Protein AF-A0A395YFI2-F1 (afdb_monomer)

Structure (mmCIF, N/CA/C/O backbone):
data_AF-A0A395YFI2-F1
#
_entry.id   AF-A0A395YFI2-F1
#
loop_
_atom_site.group_PDB
_atom_site.id
_atom_site.type_symbol
_atom_site.label_atom_id
_atom_site.label_alt_id
_atom_site.label_comp_id
_atom_site.label_asym_id
_atom_site.label_entity_id
_atom_site.label_seq_id
_atom_site.pdbx_PDB_ins_code
_atom_site.Cartn_x
_atom_site.Cartn_y
_atom_site.Cartn_z
_atom_site.occupancy
_atom_site.B_iso_or_equiv
_atom_site.auth_seq_id
_atom_site.auth_comp_id
_atom_site.auth_asym_id
_atom_site.auth_atom_id
_atom_site.pdbx_PDB_model_num
ATOM 1 N N . MET A 1 1 ? 13.318 -20.125 8.656 1.00 38.94 1 MET A N 1
ATOM 2 C CA . MET A 1 1 ? 12.182 -19.431 9.306 1.00 38.94 1 MET A CA 1
ATOM 3 C C . MET A 1 1 ? 11.636 -18.405 8.325 1.00 38.94 1 MET A C 1
ATOM 5 O O . MET A 1 1 ? 12.039 -17.252 8.376 1.00 38.94 1 MET A O 1
ATOM 9 N N . GLU A 1 2 ? 10.782 -18.814 7.390 1.00 42.94 2 GLU A N 1
ATOM 10 C CA . GLU A 1 2 ? 10.210 -17.874 6.424 1.00 42.94 2 GLU A CA 1
ATOM 11 C C . GLU A 1 2 ? 8.887 -17.363 6.988 1.00 42.94 2 GLU A C 1
ATOM 13 O O . GLU A 1 2 ? 7.920 -18.108 7.155 1.00 42.94 2 GLU A O 1
ATOM 18 N N . LYS A 1 3 ? 8.881 -16.100 7.421 1.00 41.91 3 LYS A N 1
ATOM 19 C CA . LYS A 1 3 ? 7.669 -15.455 7.916 1.00 41.91 3 LYS A CA 1
ATOM 20 C C . LYS A 1 3 ? 6.716 -15.325 6.736 1.00 41.91 3 LYS A C 1
ATOM 22 O O . LYS A 1 3 ? 6.929 -14.466 5.890 1.00 41.91 3 LYS A O 1
ATOM 27 N N . ALA A 1 4 ? 5.682 -16.164 6.704 1.00 44.62 4 ALA A N 1
ATOM 28 C CA . ALA A 1 4 ? 4.554 -16.021 5.795 1.00 44.62 4 ALA A CA 1
ATOM 29 C C . ALA A 1 4 ? 3.990 -14.601 5.943 1.00 44.62 4 ALA A C 1
ATOM 31 O O . ALA A 1 4 ? 3.318 -14.260 6.923 1.00 44.62 4 ALA A O 1
ATOM 32 N N . ASP A 1 5 ? 4.359 -13.740 5.004 1.00 56.03 5 ASP A N 1
ATOM 33 C CA . ASP A 1 5 ? 3.971 -12.346 4.976 1.00 56.03 5 ASP A CA 1
ATOM 34 C C . ASP A 1 5 ? 2.468 -12.314 4.665 1.00 56.03 5 ASP A C 1
ATOM 36 O O . ASP A 1 5 ? 2.047 -12.480 3.526 1.00 56.03 5 ASP A O 1
ATOM 40 N N . LYS A 1 6 ? 1.633 -12.172 5.708 1.00 63.53 6 LYS A N 1
ATOM 41 C CA . LYS A 1 6 ? 0.157 -12.086 5.631 1.00 63.53 6 LYS A CA 1
ATOM 42 C C . LYS A 1 6 ? -0.321 -10.791 4.953 1.00 63.53 6 LYS A C 1
ATOM 44 O O . LYS A 1 6 ? -1.252 -10.136 5.426 1.00 63.53 6 LYS A O 1
ATOM 49 N N . ARG A 1 7 ? 0.365 -10.336 3.910 1.00 73.88 7 ARG A N 1
ATOM 50 C CA . ARG A 1 7 ? -0.015 -9.163 3.134 1.00 73.88 7 ARG A CA 1
ATOM 51 C C . ARG A 1 7 ? -0.991 -9.602 2.058 1.00 73.88 7 ARG A C 1
ATOM 53 O O . ARG A 1 7 ? -0.721 -10.518 1.290 1.00 73.88 7 ARG A O 1
ATOM 60 N N . LYS A 1 8 ? -2.148 -8.946 2.037 1.00 83.88 8 LYS A N 1
ATOM 61 C CA . LYS A 1 8 ? -3.114 -9.103 0.956 1.00 83.88 8 LYS A CA 1
ATOM 62 C C . LYS A 1 8 ? -2.625 -8.273 -0.225 1.00 83.88 8 LYS A C 1
ATOM 64 O O . LYS A 1 8 ? -2.203 -7.130 -0.046 1.00 83.88 8 LYS A O 1
ATOM 69 N N . TYR A 1 9 ? -2.675 -8.857 -1.408 1.00 86.69 9 TYR A N 1
ATOM 70 C CA . TYR A 1 9 ? -2.385 -8.170 -2.655 1.00 86.69 9 TYR A CA 1
ATOM 71 C C . TYR A 1 9 ? -3.657 -8.109 -3.498 1.00 86.69 9 TYR A C 1
ATOM 73 O O . TYR A 1 9 ? -4.571 -8.901 -3.273 1.00 86.69 9 TYR A O 1
ATOM 81 N N . ALA A 1 10 ? -3.730 -7.149 -4.413 1.00 87.44 10 ALA A N 1
ATOM 82 C CA . ALA A 1 10 ? -4.822 -7.048 -5.368 1.00 87.44 10 ALA A CA 1
ATOM 83 C C . ALA A 1 10 ? -4.815 -8.256 -6.324 1.00 87.44 10 ALA A C 1
ATOM 85 O O . ALA A 1 10 ? -3.764 -8.861 -6.552 1.00 87.44 10 ALA A O 1
ATOM 86 N N . GLU A 1 11 ? -5.985 -8.625 -6.845 1.00 86.38 11 GLU A N 1
ATOM 87 C CA . GLU A 1 11 ? -6.171 -9.825 -7.679 1.00 86.38 11 GLU A CA 1
ATOM 88 C C . GLU A 1 11 ? -5.452 -9.722 -9.029 1.00 86.38 11 GLU A C 1
ATOM 90 O O . GLU A 1 11 ? -5.034 -10.725 -9.595 1.00 86.38 11 GLU A O 1
ATOM 95 N N . ASP A 1 12 ? -5.239 -8.500 -9.509 1.00 88.50 12 ASP A N 1
ATOM 96 C CA . ASP A 1 12 ? -4.505 -8.177 -10.730 1.00 88.50 12 ASP A CA 1
ATOM 97 C C . ASP A 1 12 ? -2.977 -8.214 -10.555 1.00 88.50 12 ASP A C 1
ATOM 99 O O . ASP A 1 12 ? -2.233 -7.951 -11.504 1.00 88.50 12 ASP A O 1
ATOM 103 N N . LYS A 1 13 ? -2.474 -8.547 -9.356 1.00 87.00 13 LYS A N 1
ATOM 104 C CA . LYS A 1 13 ? -1.034 -8.677 -9.132 1.00 87.00 13 LYS A CA 1
ATOM 105 C C . LYS A 1 13 ? -0.475 -9.841 -9.969 1.00 87.00 13 LYS A C 1
ATOM 107 O O . LYS A 1 13 ? -0.881 -10.984 -9.758 1.00 87.00 13 LYS A O 1
ATOM 112 N N . PRO A 1 14 ? 0.543 -9.601 -10.815 1.00 89.31 14 PRO A N 1
ATOM 113 C CA . PRO A 1 14 ? 1.194 -10.677 -11.547 1.00 89.31 14 PRO A CA 1
ATOM 114 C C . PRO A 1 14 ? 1.933 -11.631 -10.602 1.00 89.31 14 PRO A C 1
ATOM 116 O O . PRO A 1 14 ? 2.456 -11.229 -9.556 1.00 89.31 14 PRO A O 1
ATOM 119 N N . LEU A 1 15 ? 1.995 -12.905 -10.998 1.00 85.62 15 LEU A N 1
ATOM 120 C CA . LEU A 1 15 ? 2.667 -13.961 -10.233 1.00 85.62 15 LEU A CA 1
ATOM 121 C C . LEU A 1 15 ? 4.169 -13.693 -10.094 1.00 85.62 15 LEU A C 1
ATOM 123 O O . LEU A 1 15 ? 4.747 -13.926 -9.033 1.00 85.62 15 LEU A O 1
ATOM 127 N N . VAL A 1 16 ? 4.783 -13.162 -11.153 1.00 88.31 16 VAL A N 1
ATOM 128 C CA . VAL A 1 16 ? 6.215 -12.872 -11.218 1.00 88.31 16 VAL A CA 1
ATOM 129 C C . VAL A 1 16 ? 6.427 -11.359 -11.206 1.00 88.31 16 VAL A C 1
ATOM 131 O O . VAL A 1 16 ? 5.775 -10.612 -11.934 1.00 88.31 16 VAL A O 1
ATOM 134 N N . CYS A 1 17 ? 7.363 -10.884 -10.379 1.00 86.44 17 CYS A N 1
ATOM 135 C CA . CYS A 1 17 ? 7.691 -9.457 -10.299 1.00 86.44 17 CYS A CA 1
ATOM 136 C C . CYS A 1 17 ? 8.272 -8.900 -11.605 1.00 86.44 17 CYS A C 1
ATOM 138 O O . CYS A 1 17 ? 8.181 -7.700 -11.812 1.00 86.44 17 CYS A O 1
ATOM 140 N N . GLU A 1 18 ? 8.858 -9.730 -12.466 1.00 87.31 18 GLU A N 1
ATOM 141 C CA . GLU A 1 18 ? 9.418 -9.311 -13.758 1.00 87.31 18 GLU A CA 1
ATOM 142 C C . GLU A 1 18 ? 8.350 -8.925 -14.784 1.00 87.31 18 GLU A C 1
ATOM 144 O O . GLU A 1 18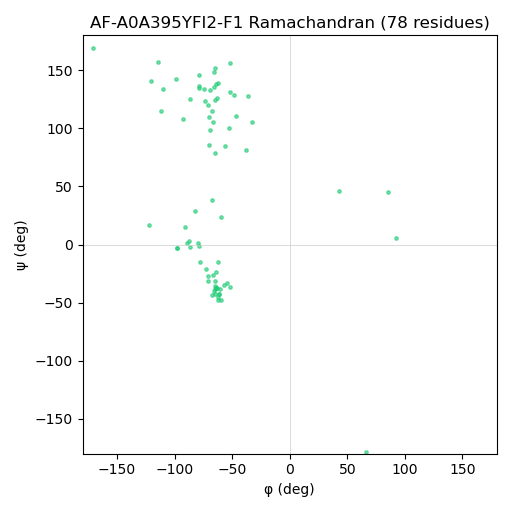 ? 8.605 -8.066 -15.629 1.00 87.31 18 GLU A O 1
ATOM 149 N N . ASP A 1 19 ? 7.155 -9.506 -14.653 1.00 87.88 19 ASP A N 1
ATOM 150 C CA . ASP A 1 19 ? 5.981 -9.217 -15.485 1.00 87.88 19 ASP A CA 1
ATOM 151 C C . ASP A 1 19 ? 5.132 -8.074 -14.898 1.00 87.88 19 ASP A C 1
ATOM 153 O O . ASP A 1 19 ? 4.093 -7.691 -15.435 1.00 87.88 19 ASP A O 1
ATOM 157 N N . CYS A 1 20 ? 5.564 -7.501 -13.771 1.00 90.50 20 CYS A N 1
ATOM 158 C CA . CYS A 1 20 ? 4.929 -6.343 -13.159 1.00 90.50 20 CYS A CA 1
ATOM 159 C C . CYS A 1 20 ? 5.134 -5.091 -14.009 1.00 90.50 20 CYS A C 1
ATOM 161 O O . CYS A 1 20 ? 6.260 -4.726 -14.337 1.00 90.50 20 CYS A O 1
ATOM 163 N N . TYR A 1 21 ? 4.056 -4.341 -14.243 1.00 90.06 21 TYR A N 1
ATOM 164 C CA . TYR A 1 21 ? 4.109 -3.054 -14.944 1.00 90.06 21 TYR A CA 1
ATOM 165 C C . TYR A 1 21 ? 5.109 -2.059 -14.322 1.00 90.06 21 TYR A C 1
ATOM 167 O O . TYR A 1 21 ? 5.745 -1.268 -15.014 1.00 90.06 21 TYR A O 1
ATOM 175 N N . PHE A 1 22 ? 5.284 -2.108 -12.998 1.00 92.06 22 PHE A N 1
ATOM 176 C CA . PHE A 1 22 ? 6.207 -1.234 -12.271 1.00 92.06 22 PHE A CA 1
ATOM 177 C C . PHE A 1 22 ? 7.635 -1.786 -12.179 1.00 92.06 22 PHE A C 1
ATOM 179 O O . PHE A 1 22 ? 8.477 -1.162 -11.525 1.00 92.06 22 PHE A O 1
ATOM 186 N N . TRP A 1 23 ? 7.927 -2.934 -12.789 1.00 91.88 23 TRP A N 1
ATOM 187 C CA . TRP A 1 23 ? 9.271 -3.492 -12.858 1.00 91.88 23 TRP A CA 1
ATOM 188 C C . TRP A 1 23 ? 10.137 -2.723 -13.852 1.00 91.88 23 TRP A C 1
ATOM 190 O O . TRP A 1 23 ? 9.736 -2.440 -14.977 1.00 91.88 23 TRP A O 1
ATOM 200 N N . SER A 1 24 ? 11.362 -2.390 -13.451 1.00 91.88 24 SER A N 1
ATOM 201 C CA . SER A 1 24 ? 12.350 -1.789 -14.339 1.00 91.88 24 SER A CA 1
ATOM 202 C C . SER A 1 24 ? 13.487 -2.761 -14.590 1.00 91.88 24 SER A C 1
ATOM 204 O O . SER A 1 24 ? 14.292 -3.022 -13.698 1.00 91.88 24 SER A O 1
ATOM 206 N N . ARG A 1 25 ? 13.620 -3.202 -15.846 1.00 89.94 25 ARG A N 1
ATOM 207 C CA . ARG A 1 25 ? 14.763 -4.002 -16.316 1.00 89.94 25 ARG A CA 1
ATOM 208 C C . ARG A 1 25 ? 16.102 -3.290 -16.084 1.00 89.94 25 ARG A C 1
ATOM 210 O O . ARG A 1 25 ? 17.071 -3.936 -15.717 1.00 89.94 25 ARG A O 1
ATOM 217 N N . ARG A 1 26 ? 16.147 -1.952 -16.206 1.00 89.50 26 ARG A N 1
ATOM 218 C CA . ARG A 1 26 ? 17.368 -1.155 -15.957 1.00 89.50 26 ARG A CA 1
ATOM 219 C C . ARG A 1 26 ? 17.832 -1.197 -14.501 1.00 89.50 26 ARG A C 1
ATOM 221 O O . ARG A 1 26 ? 19.026 -1.146 -14.250 1.00 89.50 26 ARG A O 1
ATOM 228 N N . LYS A 1 27 ? 16.894 -1.232 -13.551 1.00 87.69 27 LYS A N 1
ATOM 229 C CA . LYS A 1 27 ? 17.197 -1.280 -12.110 1.00 87.69 27 LYS A CA 1
ATOM 230 C C . LYS A 1 27 ? 17.143 -2.697 -11.537 1.00 87.69 27 LYS A C 1
ATOM 232 O O . LYS A 1 27 ? 17.387 -2.858 -10.348 1.00 87.69 27 LYS A O 1
ATOM 237 N N . ASN A 1 28 ? 16.782 -3.680 -12.364 1.00 88.44 28 ASN A N 1
ATOM 238 C CA . ASN A 1 28 ? 16.452 -5.046 -11.969 1.00 88.44 28 ASN A CA 1
ATOM 239 C C . ASN A 1 28 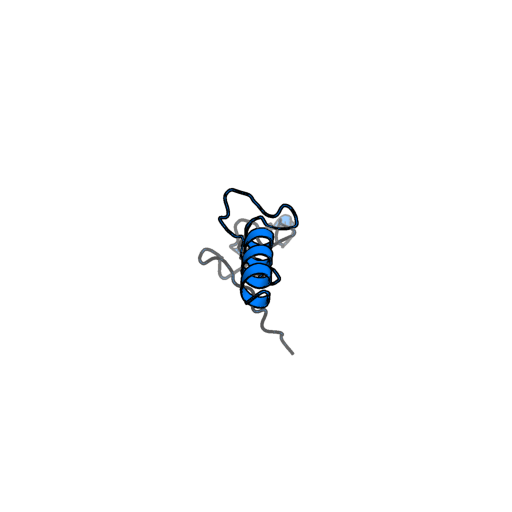? 15.565 -5.093 -10.710 1.00 88.44 28 ASN A C 1
ATOM 241 O O . ASN A 1 28 ? 15.862 -5.779 -9.733 1.00 88.44 28 ASN A O 1
ATOM 245 N N . GLY A 1 29 ? 14.527 -4.254 -10.692 1.00 90.00 29 GLY A N 1
ATOM 246 C CA . GLY A 1 29 ? 13.769 -3.989 -9.477 1.00 90.00 29 GLY A CA 1
ATOM 247 C C . GLY A 1 29 ? 12.504 -3.174 -9.702 1.00 90.00 29 GLY A C 1
ATOM 248 O O . GLY A 1 29 ? 12.282 -2.588 -10.765 1.00 90.00 29 GLY A O 1
ATOM 249 N N . CYS A 1 30 ? 11.674 -3.101 -8.662 1.00 91.19 30 CYS A N 1
ATOM 250 C CA . CYS A 1 30 ? 10.480 -2.264 -8.663 1.00 91.19 30 CYS A CA 1
ATOM 251 C C . CYS A 1 30 ? 10.859 -0.775 -8.713 1.00 91.19 30 CYS A C 1
ATOM 253 O O . CYS A 1 30 ? 11.723 -0.299 -7.979 1.00 91.19 30 CYS A O 1
ATOM 255 N N . THR A 1 31 ? 10.170 -0.012 -9.555 1.00 90.75 31 THR A N 1
ATOM 256 C CA . THR A 1 31 ? 10.328 1.448 -9.659 1.00 90.75 31 THR A CA 1
ATOM 257 C C . THR A 1 31 ? 9.727 2.203 -8.477 1.00 90.75 31 THR A C 1
ATOM 259 O O . THR A 1 31 ? 10.100 3.349 -8.219 1.00 90.75 31 THR A O 1
ATOM 262 N N . ARG A 1 32 ? 8.792 1.579 -7.754 1.00 88.19 32 ARG A N 1
ATOM 263 C CA . ARG A 1 32 ? 8.080 2.177 -6.624 1.00 88.19 32 ARG A CA 1
ATOM 264 C C . ARG A 1 32 ? 8.708 1.743 -5.302 1.00 88.19 32 ARG A C 1
ATOM 266 O O . ARG A 1 32 ? 9.060 0.583 -5.121 1.00 88.19 32 ARG A O 1
ATOM 273 N N . LYS A 1 33 ? 8.762 2.674 -4.342 1.00 87.56 33 LYS A N 1
ATOM 274 C CA . LYS A 1 33 ? 9.197 2.396 -2.959 1.00 87.56 33 LYS A CA 1
ATOM 275 C C . LYS A 1 33 ? 8.248 1.436 -2.224 1.00 87.56 33 LYS A C 1
ATOM 277 O O . LYS A 1 33 ? 8.690 0.668 -1.381 1.00 87.56 33 LYS A O 1
ATOM 282 N N . GLN A 1 34 ? 6.956 1.481 -2.552 1.00 86.56 34 GLN A N 1
ATOM 283 C CA . GLN A 1 34 ? 5.917 0.593 -2.029 1.00 86.56 34 GLN A CA 1
ATOM 284 C C . GLN A 1 34 ? 5.267 -0.165 -3.192 1.00 86.56 34 GLN A C 1
ATOM 286 O O . GLN A 1 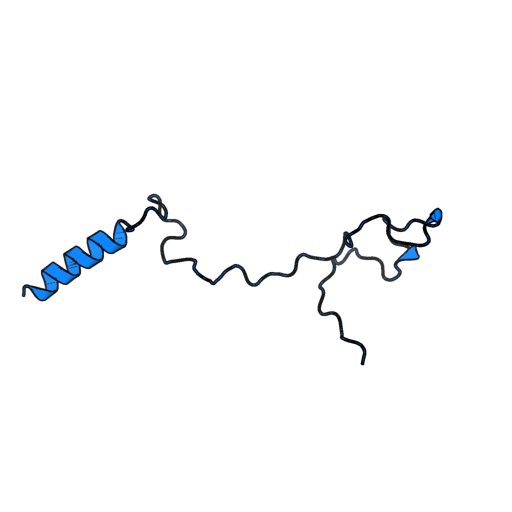34 ? 5.054 0.407 -4.261 1.00 86.56 34 GLN A O 1
ATOM 291 N N . CYS A 1 35 ? 4.966 -1.451 -2.995 1.00 88.12 35 CYS A N 1
ATOM 292 C CA . CYS A 1 35 ? 4.316 -2.275 -4.014 1.00 88.12 35 CYS A CA 1
ATOM 293 C C . CYS A 1 35 ? 2.914 -1.726 -4.321 1.00 88.12 35 CYS A C 1
ATOM 295 O O . CYS A 1 35 ? 2.116 -1.544 -3.406 1.00 88.12 35 CYS A O 1
ATOM 297 N N . TYR A 1 36 ? 2.632 -1.469 -5.600 1.00 89.06 36 TYR A N 1
ATOM 298 C CA . TYR A 1 36 ? 1.358 -0.903 -6.053 1.00 89.06 36 TYR A CA 1
ATOM 299 C C . TYR A 1 36 ? 0.167 -1.810 -5.723 1.00 89.06 36 TYR A C 1
ATOM 301 O O . TYR A 1 36 ? -0.840 -1.346 -5.206 1.00 89.06 36 TYR A O 1
ATOM 309 N N . TYR A 1 37 ? 0.327 -3.117 -5.937 1.00 89.69 37 TYR A N 1
ATOM 310 C CA . TYR A 1 37 ? -0.712 -4.108 -5.662 1.00 89.69 37 TYR A CA 1
ATOM 311 C C . TYR A 1 37 ? -0.827 -4.476 -4.184 1.00 89.69 37 TYR A C 1
ATOM 313 O O . TYR A 1 37 ? -1.626 -5.340 -3.838 1.00 89.69 37 TYR A O 1
ATOM 321 N N . LEU A 1 38 ? 0.008 -3.915 -3.304 1.00 89.81 38 LEU A N 1
ATOM 322 C CA . LEU A 1 38 ? -0.107 -4.188 -1.879 1.00 89.81 38 LEU A CA 1
ATOM 323 C C . LEU A 1 38 ? -1.372 -3.507 -1.372 1.00 89.81 38 LEU A C 1
ATOM 325 O O . LEU A 1 38 ? -1.415 -2.280 -1.263 1.00 89.81 38 LEU A O 1
ATOM 329 N N . LEU A 1 39 ? -2.381 -4.308 -1.032 1.00 85.50 39 LEU A N 1
ATOM 330 C CA . LEU A 1 39 ? -3.584 -3.763 -0.436 1.00 85.50 39 LEU A CA 1
ATOM 331 C C . LEU A 1 39 ? -3.202 -3.155 0.911 1.00 85.50 39 LEU A C 1
ATOM 333 O O . LEU A 1 39 ? -2.406 -3.755 1.655 1.00 85.50 39 LEU A O 1
ATOM 337 N N . PRO A 1 40 ? -3.750 -1.973 1.248 1.00 79.00 40 PRO A N 1
ATOM 338 C CA . PRO A 1 40 ? -3.615 -1.471 2.596 1.00 79.00 40 PRO A CA 1
ATOM 339 C C . PRO A 1 40 ? -4.070 -2.596 3.514 1.00 79.00 40 PRO A C 1
ATOM 341 O O . PRO A 1 40 ? -5.116 -3.217 3.286 1.00 79.00 40 PRO A O 1
ATOM 344 N N . LYS A 1 41 ? -3.266 -2.895 4.542 1.00 70.06 41 LYS A N 1
ATOM 345 C CA . LYS A 1 41 ? -3.807 -3.678 5.646 1.00 70.06 41 LYS A CA 1
ATOM 346 C C . LYS A 1 41 ? -5.111 -2.979 5.988 1.00 70.06 41 LYS A C 1
ATOM 348 O O . LYS A 1 41 ? -5.119 -1.760 6.162 1.00 70.06 41 LYS A O 1
ATOM 353 N N . GLN A 1 42 ? -6.195 -3.747 6.050 1.00 57.91 42 GLN A N 1
ATOM 354 C CA . GLN A 1 42 ? -7.265 -3.397 6.957 1.00 57.91 42 GLN A CA 1
ATOM 355 C C . GLN A 1 42 ? -6.544 -3.324 8.304 1.00 57.91 42 GLN A C 1
ATOM 357 O O . GLN A 1 42 ? -6.430 -4.324 9.006 1.00 57.91 42 GLN A O 1
ATOM 362 N N . SER A 1 43 ? -5.943 -2.167 8.621 1.00 51.38 43 SER A N 1
ATOM 363 C CA . SER A 1 43 ? -5.941 -1.699 9.981 1.00 51.38 43 SER A CA 1
ATOM 364 C C . SER A 1 43 ? -7.388 -1.905 10.327 1.00 51.38 43 SER A C 1
ATOM 366 O O . SER A 1 43 ? -8.280 -1.366 9.661 1.00 51.38 43 SER A O 1
ATOM 368 N N . GLU A 1 44 ? -7.612 -2.881 11.202 1.00 51.44 44 GLU A N 1
ATOM 369 C CA . GLU A 1 44 ? -8.809 -2.948 12.001 1.00 51.44 44 GLU A CA 1
ATOM 370 C C . GLU A 1 44 ? -9.136 -1.490 12.231 1.00 51.44 44 GLU A C 1
ATOM 372 O O . GLU A 1 44 ? -8.330 -0.791 12.860 1.00 51.44 44 GLU A O 1
ATOM 377 N N . LYS A 1 45 ? -10.169 -1.001 11.515 1.00 45.62 45 LYS A N 1
ATOM 378 C CA . LYS A 1 45 ? -10.639 0.377 11.621 1.00 45.62 45 LYS A CA 1
ATOM 379 C C . LYS A 1 45 ? -10.472 0.687 13.073 1.00 45.62 45 LYS A C 1
ATOM 381 O O . LYS A 1 45 ? -10.909 -0.169 13.840 1.00 45.62 45 LYS A O 1
ATOM 386 N N . ASP A 1 46 ? -9.808 1.784 13.407 1.00 45.12 46 ASP A N 1
ATOM 387 C CA . ASP A 1 46 ? -9.735 2.347 14.744 1.00 45.12 46 ASP A CA 1
ATOM 388 C C . ASP A 1 46 ? -11.101 2.185 15.443 1.00 45.12 46 ASP A C 1
ATOM 390 O O . ASP A 1 46 ? -11.966 3.050 15.462 1.00 45.12 46 ASP A O 1
ATOM 394 N N . THR A 1 47 ? -11.325 0.987 15.976 1.00 44.72 47 THR A N 1
ATOM 395 C CA . THR A 1 47 ? -12.434 0.583 16.824 1.00 44.72 47 THR A CA 1
ATOM 396 C C . THR A 1 47 ? -12.005 0.945 18.243 1.00 44.72 47 THR A C 1
ATOM 398 O O . THR A 1 47 ? -12.768 0.874 19.196 1.00 44.72 47 THR A O 1
ATOM 401 N N . LYS A 1 48 ? -10.782 1.476 18.383 1.00 46.97 48 LYS A N 1
ATOM 402 C CA . LYS A 1 48 ? -10.391 2.396 19.425 1.00 46.97 48 LYS A CA 1
ATOM 403 C C . LYS A 1 48 ? -11.086 3.742 19.178 1.00 46.97 48 LYS A C 1
ATOM 405 O O . LYS A 1 48 ? -10.526 4.698 18.666 1.00 46.97 48 LYS A O 1
ATOM 410 N N . LYS A 1 49 ? -12.320 3.807 19.688 1.00 48.16 49 LYS A N 1
ATOM 411 C CA . LYS A 1 49 ? -13.070 5.029 20.040 1.00 48.16 49 LYS A CA 1
ATOM 412 C C . LYS A 1 49 ? -13.856 5.721 18.918 1.00 48.16 49 LYS A C 1
ATOM 414 O O . L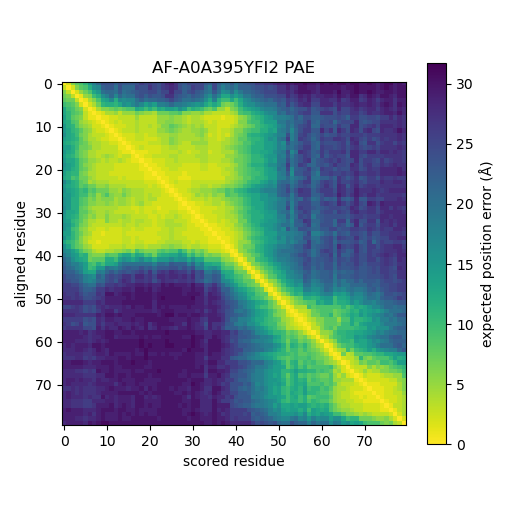YS A 1 49 ? -13.974 6.958 18.890 1.00 48.16 49 LYS A O 1
ATOM 419 N N . ALA A 1 50 ? -14.588 4.941 18.128 1.00 46.47 50 ALA A N 1
ATOM 420 C CA . ALA A 1 50 ? -15.933 5.375 17.759 1.00 46.47 50 ALA A CA 1
ATOM 421 C C . ALA A 1 50 ? -16.790 5.406 19.041 1.00 46.47 50 ALA A C 1
ATOM 423 O O . ALA A 1 50 ? -17.532 4.481 19.347 1.00 46.47 50 ALA A O 1
ATOM 424 N N . GLY A 1 51 ? -16.625 6.459 19.852 1.00 53.78 51 GLY A N 1
ATOM 425 C CA . GLY A 1 51 ? -17.622 6.813 20.860 1.00 53.78 51 GLY A CA 1
ATOM 426 C C . GLY A 1 51 ? -18.996 6.909 20.192 1.00 53.78 51 GLY A C 1
ATOM 427 O O . GLY A 1 51 ? -19.069 7.128 18.983 1.00 53.78 51 GLY A O 1
ATOM 428 N N . GLN A 1 52 ? -20.055 6.741 20.980 1.00 54.75 52 GLN A N 1
ATOM 429 C CA . GLN A 1 52 ? -21.470 6.553 20.607 1.00 54.75 52 GLN A CA 1
ATOM 430 C C . GLN A 1 52 ? -22.118 7.702 19.784 1.00 54.75 52 GLN A C 1
ATOM 432 O O . GLN A 1 52 ? -23.326 7.891 19.819 1.00 54.75 52 GLN A O 1
ATOM 437 N N . CYS A 1 53 ? -21.340 8.511 19.062 1.00 57.88 53 CYS A N 1
ATOM 438 C CA . CYS A 1 53 ? -21.766 9.714 18.349 1.00 57.88 53 CYS A CA 1
ATOM 439 C C . CYS A 1 53 ? -21.460 9.671 16.837 1.00 57.88 53 CYS A C 1
ATOM 441 O O . CYS A 1 53 ? -21.460 10.719 16.191 1.00 57.88 53 CYS A O 1
ATOM 443 N N . VAL A 1 54 ? -21.175 8.499 16.253 1.00 55.22 54 VAL A N 1
ATOM 444 C CA . VAL A 1 54 ? -21.030 8.361 14.790 1.00 55.22 54 VAL A CA 1
ATOM 445 C C . VAL A 1 54 ? -22.398 8.599 14.139 1.00 55.22 54 VAL A C 1
ATOM 447 O O . VAL A 1 54 ? -23.326 7.840 14.388 1.00 55.22 54 VAL A O 1
ATOM 450 N N . GLY A 1 55 ? -22.529 9.669 13.348 1.00 56.19 55 GLY A N 1
ATOM 451 C CA . GLY A 1 55 ? -23.798 10.084 12.728 1.00 56.19 55 GLY A CA 1
ATOM 452 C C . GLY A 1 55 ? -24.625 11.090 13.539 1.00 56.19 55 GLY A C 1
ATOM 453 O O . GLY A 1 55 ? -25.735 11.425 13.140 1.00 56.19 55 GLY A O 1
ATOM 454 N N . CYS A 1 56 ? -24.108 11.599 14.663 1.00 56.66 56 CYS A N 1
ATOM 455 C CA . CYS A 1 56 ? -24.793 12.644 15.422 1.00 56.66 56 CYS A CA 1
ATOM 456 C C . CYS A 1 56 ? -24.682 13.997 14.687 1.00 56.66 56 CYS A C 1
ATOM 458 O O . CYS A 1 56 ? -23.553 14.455 14.477 1.00 56.66 56 CYS A O 1
ATOM 460 N N . PRO A 1 57 ? -25.798 14.681 14.359 1.00 60.72 57 PRO A N 1
ATOM 461 C CA . PRO A 1 57 ? -25.775 15.972 13.659 1.00 60.72 57 PRO A CA 1
ATOM 462 C C . PRO A 1 57 ? -25.071 17.085 14.454 1.00 60.72 57 PRO A C 1
ATOM 464 O O . PRO A 1 57 ? -24.698 18.106 13.888 1.00 60.72 57 PRO A O 1
ATOM 467 N N . TYR A 1 58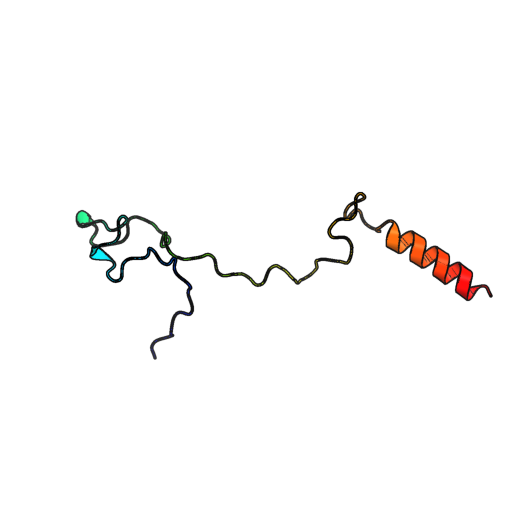 ? -24.848 16.874 15.754 1.00 61.47 58 TYR A N 1
ATOM 468 C CA . TYR A 1 58 ? -24.196 17.824 16.659 1.00 61.47 58 TYR A CA 1
ATOM 469 C C . TYR A 1 58 ? -22.697 17.547 16.891 1.00 61.47 58 TYR A C 1
ATOM 471 O O . TYR A 1 58 ? -22.023 18.323 17.565 1.00 61.47 58 TYR A O 1
ATOM 479 N N . GLY A 1 59 ? -22.150 16.465 16.325 1.00 57.62 59 GLY A N 1
ATOM 480 C CA . GLY A 1 59 ? -20.714 16.170 16.358 1.00 57.62 59 GLY A CA 1
ATOM 481 C C . GLY A 1 59 ? -20.112 15.861 17.742 1.00 57.62 59 GLY A C 1
ATOM 482 O O . GLY A 1 59 ? -20.785 15.801 18.769 1.00 57.62 59 GLY A O 1
ATOM 483 N N . LYS A 1 60 ? -18.793 15.618 17.751 1.00 57.16 60 LYS A N 1
ATOM 484 C CA . LYS A 1 60 ? -17.960 15.240 18.915 1.00 57.16 60 LYS A CA 1
ATOM 485 C C . LYS A 1 60 ? -17.522 16.452 19.766 1.00 57.16 60 LYS A C 1
ATOM 487 O O . LYS A 1 60 ? -16.449 16.412 20.364 1.00 57.16 60 LYS A O 1
ATOM 492 N N . HIS A 1 61 ? -18.292 17.541 19.810 1.00 54.72 61 HIS A N 1
ATOM 493 C CA . HIS A 1 61 ? -17.946 18.648 20.706 1.00 54.72 61 HIS A CA 1
ATOM 494 C C . HIS A 1 61 ? -18.212 18.195 22.150 1.00 54.72 61 HIS A C 1
ATOM 496 O O . HIS A 1 61 ? -19.311 17.745 22.472 1.00 54.72 61 HIS A O 1
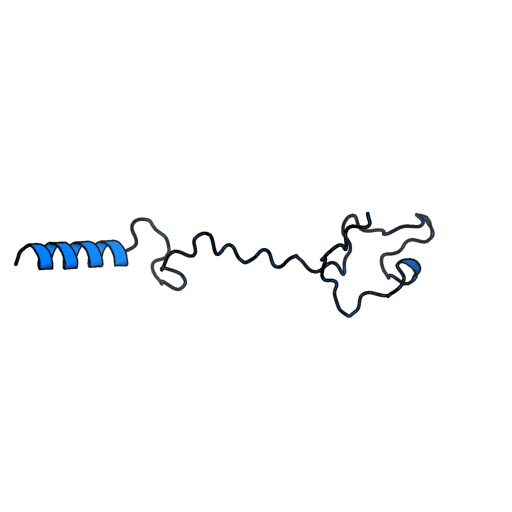ATOM 502 N N . SER A 1 62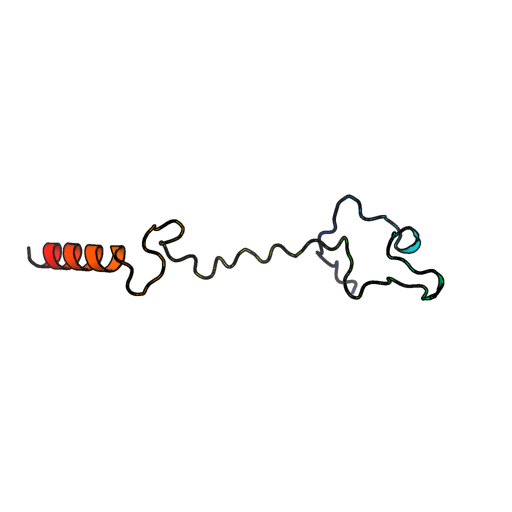 ? -17.180 18.194 22.992 1.00 53.66 62 SER A N 1
ATOM 503 C CA . SER A 1 62 ? -17.285 17.707 24.370 1.00 53.66 62 SER A CA 1
ATOM 504 C C . SER A 1 62 ? -17.939 18.762 25.271 1.00 53.66 62 SER A C 1
ATOM 506 O O . SER A 1 62 ? -17.510 19.915 25.206 1.00 53.66 62 SER A O 1
ATOM 508 N N . PRO A 1 63 ? -18.881 18.393 26.163 1.00 57.41 63 PRO A N 1
ATOM 509 C CA . PRO A 1 63 ? -19.562 17.099 26.272 1.00 57.41 63 PRO A CA 1
ATOM 510 C C . PRO A 1 63 ? -20.690 16.953 25.239 1.00 57.41 63 PRO A C 1
ATOM 512 O O . PRO A 1 63 ? -21.382 17.918 24.915 1.00 57.41 63 PRO A O 1
ATOM 515 N N . CYS A 1 64 ? -20.912 15.730 24.743 1.00 66.56 64 CYS A N 1
ATOM 516 C CA . CYS A 1 64 ? -21.980 15.496 23.778 1.00 66.56 64 CYS A CA 1
ATOM 517 C C . CYS A 1 64 ? -23.346 15.826 24.402 1.00 66.56 64 CYS A C 1
ATOM 519 O O . CYS A 1 64 ? -23.616 15.486 25.555 1.00 66.56 64 CYS A O 1
ATOM 521 N N . ILE A 1 65 ? -24.221 16.471 23.624 1.00 66.38 65 ILE A N 1
ATOM 522 C CA . ILE A 1 65 ? -25.561 16.896 24.069 1.00 66.38 65 ILE A CA 1
ATOM 523 C C . ILE A 1 65 ? -26.337 15.721 24.692 1.00 66.38 65 ILE A C 1
ATOM 525 O O . ILE A 1 65 ? -27.007 15.884 25.712 1.00 66.38 65 ILE A O 1
ATOM 529 N N . GLY A 1 66 ? -26.170 14.512 24.141 1.00 65.38 66 GLY A N 1
ATOM 530 C CA . GLY A 1 66 ? -26.737 13.280 24.696 1.00 65.38 66 GLY A CA 1
ATOM 531 C C . GLY A 1 66 ? -26.245 12.944 26.111 1.00 65.38 66 GLY A C 1
ATOM 532 O O . GLY A 1 66 ? -27.050 12.541 26.945 1.00 65.38 66 GLY A O 1
ATOM 533 N N . TYR A 1 67 ? -24.965 13.176 26.432 1.00 63.72 67 TYR A N 1
ATOM 534 C CA . TYR A 1 67 ? -24.447 12.996 27.796 1.00 63.72 67 TYR A CA 1
ATOM 535 C C . TYR A 1 67 ? -25.063 14.000 28.770 1.00 63.72 67 TYR A C 1
ATOM 537 O O . TYR A 1 67 ? -25.391 13.637 29.900 1.00 63.72 67 TYR A O 1
ATOM 545 N N . CYS A 1 68 ? -25.245 15.252 28.335 1.00 60.34 68 CYS A N 1
ATOM 546 C CA . CYS A 1 68 ? -25.888 16.283 29.148 1.00 60.34 68 CYS A CA 1
ATOM 547 C C . CYS A 1 68 ? -27.336 15.903 29.478 1.00 60.34 68 CYS A C 1
ATOM 549 O O . CYS A 1 68 ? -27.715 15.917 30.647 1.00 60.34 68 CYS A O 1
ATOM 551 N N . LEU A 1 69 ? -28.124 15.478 28.485 1.00 69.75 69 LEU A N 1
ATOM 552 C CA . LEU A 1 69 ? -29.509 15.044 28.698 1.00 69.75 69 LEU A CA 1
ATOM 553 C C . LEU A 1 69 ? -29.600 13.782 29.565 1.00 69.75 69 LEU A C 1
ATOM 555 O O . LEU A 1 69 ? -30.423 13.727 30.476 1.00 69.75 69 LEU A O 1
ATOM 559 N N . GLN A 1 70 ? -28.733 12.787 29.344 1.00 65.06 70 GLN A N 1
ATOM 560 C CA . GLN A 1 70 ? -28.701 11.573 30.164 1.00 65.06 70 GLN A CA 1
ATOM 561 C C . GLN A 1 70 ? -28.384 11.891 31.629 1.00 65.06 70 GLN A C 1
ATOM 563 O O . GLN A 1 70 ? -29.032 11.347 32.522 1.00 65.06 70 GLN A O 1
ATOM 568 N N . LYS A 1 71 ? -27.421 12.786 31.883 1.00 65.56 71 LYS A N 1
ATOM 569 C CA . LYS A 1 71 ? -27.076 13.225 33.237 1.00 65.56 71 LYS A CA 1
ATOM 570 C C . LYS A 1 71 ? -28.256 13.930 33.906 1.00 65.56 71 LYS A C 1
ATOM 572 O O . LYS A 1 71 ? -28.602 13.570 35.024 1.00 65.56 71 LYS A O 1
ATOM 577 N N . ILE A 1 72 ? -28.932 14.837 33.196 1.00 69.12 72 ILE A N 1
ATOM 578 C CA . ILE A 1 72 ? -30.133 15.522 33.700 1.00 69.12 72 ILE A CA 1
ATOM 579 C C . ILE A 1 72 ? -31.236 14.508 34.038 1.00 69.12 72 ILE A C 1
ATOM 581 O O . ILE A 1 72 ? -31.786 14.541 35.134 1.00 69.12 72 ILE A O 1
ATOM 585 N N . LEU A 1 73 ? -31.534 13.560 33.144 1.00 71.50 73 LEU A N 1
ATOM 586 C CA . LEU A 1 73 ? -32.553 12.531 33.384 1.00 71.50 73 LEU A CA 1
ATOM 587 C C . LEU A 1 73 ? -32.186 11.592 34.544 1.00 71.50 73 LEU A C 1
ATOM 589 O 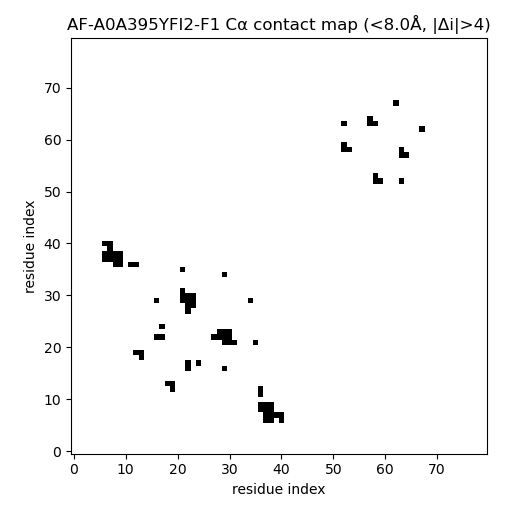O . LEU A 1 73 ? -33.065 11.185 35.301 1.00 71.50 73 LEU A O 1
ATOM 593 N N . GLN A 1 74 ? -30.909 11.237 34.702 1.00 69.44 74 GLN A N 1
ATOM 594 C CA . GLN A 1 74 ? -30.439 10.444 35.841 1.00 69.44 74 GLN A CA 1
ATOM 595 C C . GLN A 1 74 ? -30.538 11.220 37.156 1.00 69.44 74 GLN A C 1
ATOM 597 O O . GLN A 1 74 ? -31.011 10.660 38.142 1.00 69.44 74 GLN A O 1
ATOM 602 N N . ASP A 1 75 ? -30.149 12.493 37.172 1.00 73.12 75 ASP A N 1
ATOM 603 C CA . ASP A 1 75 ? -30.264 13.351 38.353 1.00 73.12 75 ASP A CA 1
ATOM 604 C C . ASP A 1 75 ? -31.736 13.553 38.744 1.00 73.12 75 ASP A C 1
ATOM 606 O O . ASP A 1 75 ? -32.069 13.508 39.926 1.00 73.12 75 ASP A O 1
ATOM 610 N N . MET A 1 76 ? -32.641 13.672 37.766 1.00 73.88 76 MET A N 1
ATOM 611 C CA . MET A 1 76 ? -34.091 13.703 37.998 1.00 73.88 76 MET A CA 1
ATOM 612 C C . MET A 1 76 ? -34.624 12.378 38.565 1.00 73.88 76 MET A C 1
ATOM 614 O O . MET A 1 76 ? -35.482 12.391 39.441 1.00 73.88 76 MET A O 1
ATOM 618 N N . ARG A 1 77 ? -34.110 11.227 38.108 1.00 71.19 77 ARG A N 1
ATOM 619 C CA . ARG A 1 77 ? -34.497 9.898 38.623 1.00 71.19 77 ARG A CA 1
ATOM 620 C C . ARG A 1 77 ? -33.980 9.619 40.035 1.00 71.19 77 ARG A C 1
ATOM 622 O O . ARG A 1 77 ? -34.640 8.896 40.763 1.00 71.19 77 ARG A O 1
ATOM 629 N N . LYS A 1 78 ? -32.821 10.168 40.413 1.00 66.75 78 LYS A N 1
ATOM 630 C CA . LYS A 1 78 ? -32.224 10.026 41.7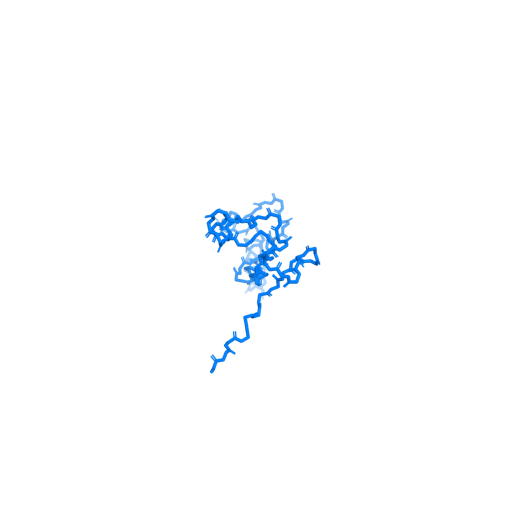58 1.00 66.75 78 LYS A CA 1
ATOM 631 C C . LYS A 1 78 ? -32.864 10.929 42.815 1.00 66.75 78 LYS A C 1
ATOM 633 O O . LYS A 1 78 ? -32.618 10.735 43.997 1.00 66.75 78 LYS A O 1
ATOM 638 N N . LYS A 1 79 ? -33.638 11.933 42.394 1.00 59.38 79 LYS A N 1
ATOM 639 C CA . LYS A 1 79 ? -34.384 12.849 43.273 1.00 59.38 79 LYS A CA 1
ATOM 640 C C . LYS A 1 79 ? -35.810 12.363 43.580 1.00 59.38 79 LYS A C 1
ATOM 642 O O . LYS A 1 79 ? -36.627 13.160 44.033 1.00 59.38 79 LYS A O 1
ATOM 647 N N . LYS A 1 80 ? -36.111 11.095 43.302 1.00 49.44 80 LYS A N 1
ATOM 648 C CA . LYS A 1 80 ? -37.384 10.438 43.600 1.00 49.44 80 LYS A CA 1
ATOM 649 C C . LYS A 1 80 ? -37.156 9.375 44.664 1.00 49.44 80 LYS A C 1
ATOM 651 O O . LYS A 1 80 ? -38.043 9.247 45.528 1.00 49.44 80 LYS A O 1
#

Foldseek 3Di:
DDPPPPWDFAPPDDPDPCPDPQQDPVVNDGVDPDDPRGDPPPPVPCPVDPDPCVVPPQDDDPPDPVVVVVVVVVVVVVVD

Sequence (80 aa):
MEKADKRKYAEDKPLVCEDCYFWSRRKNGCTRKQCYYLLPKQSEKDTKKAGQCVGCPYGKHSPCIGYCLQKILQDMRKKK

Secondary structure (DSSP, 8-state):
--------B-TT--SSGGG-TTEETTTTEESSSS-TTBPPP------S---TTTT-TTTTPSSPHHHHHHHHHHHHHHT-

Solvent-accessible surface area (backbone atoms only — not comparable to full-atom values): 5445 Å² total; per-residue (Å²): 138,83,76,80,73,90,69,55,60,44,90,85,52,59,94,47,69,84,75,30,89,57,38,30,81,91,70,73,38,68,74,53,99,60,68,83,44,51,46,76,74,79,62,72,65,71,74,81,69,75,54,101,51,83,87,45,95,77,50,90,55,84,78,40,69,66,58,55,52,52,50,52,54,49,56,58,61,72,74,110

pLDDT: mean 70.57, std 16.57, range [38.94, 92.06]

Radius of gyration: 25.4 Å; Cα contacts (8 Å, |Δi|>4): 42; chains: 1; bounding box: 55×38×60 Å

Mean predicted aligned error: 17.01 Å